Protein AF-D0W3R3-F1 (afdb_monomer)

Secondary structure (DSSP, 8-state):
-HHHHHHTTT-GGGSPPP---S-HHHHHHHHHHHHTTSTT-----GGGGS-TT-SEETTEESBSSSSPBPHHHHHHHHHHHHHH---S---------

Structure (mmCIF, N/CA/C/O backbone):
data_AF-D0W3R3-F1
#
_entry.id   AF-D0W3R3-F1
#
loop_
_atom_site.group_PDB
_atom_site.id
_atom_site.type_symbol
_atom_site.label_atom_id
_atom_site.label_alt_id
_atom_site.label_comp_id
_atom_site.label_asym_id
_atom_site.label_entity_id
_atom_site.label_seq_id
_atom_site.pdbx_PDB_ins_code
_atom_site.Cartn_x
_atom_site.Cartn_y
_atom_site.Cartn_z
_atom_site.occupancy
_atom_site.B_iso_or_equiv
_atom_site.auth_seq_id
_atom_site.auth_comp_id
_atom_site.auth_asym_id
_atom_site.auth_atom_id
_atom_site.pdbx_PDB_model_num
ATOM 1 N N . MET A 1 1 ? 5.850 -7.976 -13.486 1.00 60.22 1 MET A N 1
ATOM 2 C CA . MET A 1 1 ? 5.049 -8.530 -14.607 1.00 60.22 1 MET A CA 1
ATOM 3 C C . MET A 1 1 ? 4.935 -7.580 -15.807 1.00 60.22 1 MET A C 1
ATOM 5 O O . MET A 1 1 ? 5.294 -8.010 -16.895 1.00 60.22 1 MET A O 1
ATOM 9 N N . ARG A 1 2 ? 4.486 -6.317 -15.664 1.00 67.62 2 ARG A N 1
ATOM 10 C CA . ARG A 1 2 ? 4.544 -5.308 -16.750 1.00 67.62 2 ARG A CA 1
ATOM 11 C C . ARG A 1 2 ? 5.980 -5.062 -17.232 1.00 67.62 2 ARG A C 1
ATOM 13 O O . ARG A 1 2 ? 6.267 -5.310 -18.395 1.00 67.62 2 ARG A O 1
ATOM 20 N N . GLU A 1 3 ? 6.889 -4.684 -16.334 1.00 65.62 3 GLU A N 1
ATOM 21 C CA . GLU A 1 3 ? 8.299 -4.408 -16.674 1.00 65.62 3 GLU A CA 1
ATOM 22 C C . GLU A 1 3 ? 9.006 -5.583 -17.360 1.00 65.62 3 GLU A C 1
ATOM 24 O O . GLU A 1 3 ? 9.625 -5.414 -18.402 1.00 65.62 3 GLU A O 1
ATOM 29 N N . GLU A 1 4 ? 8.865 -6.801 -16.836 1.00 67.19 4 GLU A N 1
ATOM 30 C CA . GLU A 1 4 ? 9.466 -7.997 -17.446 1.00 67.19 4 GLU A CA 1
ATOM 31 C C . GLU A 1 4 ? 8.895 -8.304 -18.836 1.00 67.19 4 GLU A C 1
ATOM 33 O O . GLU A 1 4 ? 9.650 -8.613 -19.761 1.00 67.19 4 GLU A O 1
ATOM 38 N N . LYS A 1 5 ? 7.571 -8.176 -19.013 1.00 70.94 5 LYS A N 1
ATOM 39 C CA . LYS A 1 5 ? 6.925 -8.367 -20.318 1.00 70.94 5 LYS A CA 1
ATOM 40 C C . LYS A 1 5 ? 7.398 -7.322 -21.327 1.00 70.94 5 LYS A C 1
ATOM 42 O O . LYS A 1 5 ? 7.605 -7.667 -22.482 1.00 70.94 5 LYS A O 1
ATOM 47 N N . LEU A 1 6 ? 7.602 -6.075 -20.906 1.00 72.81 6 LEU A N 1
ATOM 48 C CA . LEU A 1 6 ? 8.035 -4.978 -21.778 1.00 72.81 6 LEU A CA 1
ATOM 49 C C . LEU A 1 6 ? 9.534 -5.026 -22.090 1.00 72.81 6 LEU A C 1
ATOM 51 O O . LEU A 1 6 ? 9.923 -4.744 -23.224 1.00 72.81 6 LEU A O 1
ATOM 55 N N . LYS A 1 7 ? 10.368 -5.436 -21.122 1.00 76.44 7 LYS A N 1
ATOM 56 C CA . LYS A 1 7 ? 11.805 -5.680 -21.321 1.00 76.44 7 LYS A CA 1
ATOM 57 C C . LYS A 1 7 ? 12.049 -6.700 -22.427 1.00 76.44 7 LYS A C 1
ATOM 59 O O . LYS A 1 7 ? 12.936 -6.490 -23.246 1.00 76.44 7 LYS A O 1
ATOM 64 N N . ARG A 1 8 ? 11.223 -7.753 -22.512 1.00 80.31 8 ARG A N 1
ATOM 65 C CA . ARG A 1 8 ? 11.288 -8.749 -23.598 1.00 80.31 8 ARG A CA 1
ATOM 66 C C . ARG A 1 8 ? 11.193 -8.123 -24.994 1.00 80.31 8 ARG A C 1
ATOM 68 O O . ARG A 1 8 ? 11.770 -8.662 -25.931 1.00 80.31 8 ARG A O 1
ATOM 75 N N . PHE A 1 9 ? 10.475 -7.012 -25.133 1.00 81.94 9 PHE A N 1
ATOM 76 C CA . PHE A 1 9 ? 10.280 -6.324 -26.408 1.00 81.94 9 PHE A CA 1
ATOM 77 C C . PHE A 1 9 ? 11.116 -5.041 -26.535 1.00 81.94 9 PHE A C 1
ATOM 79 O O . PHE A 1 9 ? 10.945 -4.316 -27.507 1.00 81.94 9 PHE A O 1
ATOM 86 N N . ALA A 1 10 ? 11.998 -4.739 -25.571 1.00 80.94 10 ALA A N 1
ATOM 87 C CA . ALA A 1 10 ? 12.794 -3.504 -25.511 1.00 80.94 10 ALA A CA 1
ATOM 88 C C . ALA A 1 10 ? 11.970 -2.200 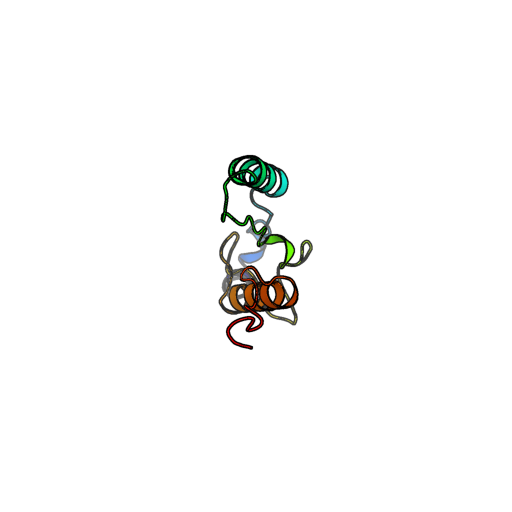-25.630 1.00 80.94 10 ALA A C 1
ATOM 90 O O . ALA A 1 10 ? 12.480 -1.155 -26.032 1.00 80.94 10 ALA A O 1
ATOM 91 N N . ILE A 1 11 ? 10.683 -2.249 -25.268 1.00 80.06 11 ILE A N 1
ATOM 92 C CA . ILE A 1 11 ? 9.770 -1.094 -25.327 1.00 80.06 11 ILE A CA 1
ATOM 93 C C . ILE A 1 11 ? 9.581 -0.411 -23.972 1.00 80.06 11 ILE A C 1
ATOM 95 O O . ILE A 1 11 ? 8.952 0.641 -23.891 1.00 80.06 11 ILE A O 1
ATOM 99 N N . ASN A 1 12 ? 10.138 -0.983 -22.904 1.00 75.69 12 ASN A N 1
ATOM 100 C CA . ASN A 1 12 ? 10.097 -0.408 -21.561 1.00 75.69 12 ASN A CA 1
ATOM 101 C C . ASN A 1 12 ? 10.725 0.997 -21.510 1.00 75.69 12 ASN A C 1
ATOM 103 O O . ASN A 1 12 ? 10.264 1.835 -20.747 1.00 75.69 12 ASN A O 1
ATOM 107 N N . GLN A 1 13 ? 11.706 1.281 -22.372 1.00 77.44 13 GLN A N 1
ATOM 108 C CA . GLN A 1 13 ? 12.340 2.601 -22.491 1.00 77.44 13 GLN A CA 1
ATOM 109 C C . GLN A 1 13 ? 11.398 3.726 -22.959 1.00 77.44 13 GLN A C 1
ATOM 111 O O . GLN A 1 13 ? 11.712 4.896 -22.765 1.00 77.44 13 GLN A O 1
ATOM 116 N N . TYR A 1 14 ? 10.257 3.394 -23.573 1.00 79.44 14 TYR A N 1
ATOM 117 C CA . TYR A 1 14 ? 9.290 4.379 -24.077 1.00 79.44 14 TYR A CA 1
ATOM 118 C C . TYR A 1 14 ? 8.145 4.657 -23.104 1.00 79.44 14 TYR A C 1
ATOM 120 O O . TYR A 1 14 ? 7.291 5.501 -23.373 1.00 79.44 14 TYR A O 1
ATOM 128 N N . LEU A 1 15 ? 8.092 3.933 -21.988 1.00 71.44 15 LEU A N 1
ATOM 129 C CA . LEU A 1 15 ? 7.024 4.062 -21.015 1.00 71.44 15 LEU A CA 1
ATOM 130 C C . LEU A 1 15 ? 7.494 4.905 -19.842 1.00 71.44 15 LEU A C 1
ATOM 132 O O . LEU A 1 15 ? 8.605 4.751 -19.341 1.00 71.44 15 LEU A O 1
ATOM 136 N N . GLN A 1 16 ? 6.610 5.790 -19.390 1.00 71.19 16 GLN A N 1
ATOM 137 C CA . GLN A 1 16 ? 6.845 6.519 -18.155 1.00 71.19 16 GLN A CA 1
ATOM 138 C C . GLN A 1 16 ? 6.977 5.515 -16.993 1.00 71.19 16 GLN A C 1
ATOM 140 O O . GLN A 1 16 ? 6.249 4.507 -16.977 1.00 71.19 16 GLN A O 1
ATOM 145 N N . PRO A 1 17 ? 7.895 5.765 -16.039 1.00 69.81 17 PRO A N 1
ATOM 146 C CA . PRO A 1 17 ? 7.998 4.975 -14.820 1.00 69.81 17 PRO A CA 1
ATOM 147 C C . PRO A 1 17 ? 6.659 4.903 -14.095 1.00 69.81 17 PRO A C 1
ATOM 149 O O . PRO A 1 17 ? 5.843 5.821 -14.203 1.00 69.81 17 PRO A O 1
ATOM 152 N N . ILE A 1 18 ? 6.455 3.841 -13.315 1.00 67.62 18 ILE A N 1
ATOM 153 C CA . ILE A 1 18 ? 5.288 3.781 -12.440 1.00 67.62 18 ILE A CA 1
ATOM 154 C C . ILE A 1 18 ? 5.401 4.889 -11.389 1.00 67.62 18 ILE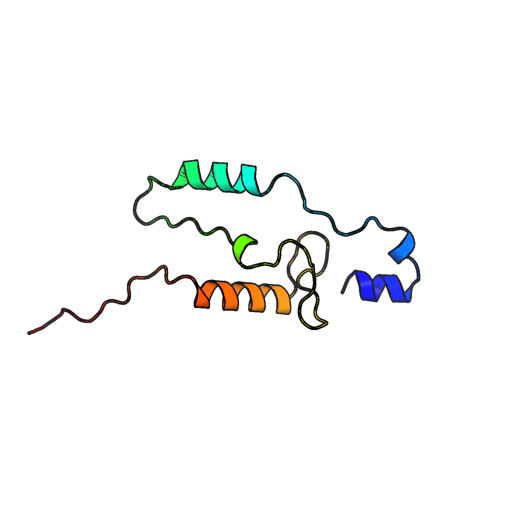 A C 1
ATOM 156 O O . ILE A 1 18 ? 6.351 4.916 -10.611 1.00 67.62 18 ILE A O 1
ATOM 160 N N . GLN A 1 19 ? 4.451 5.822 -11.400 1.00 66.62 19 GLN A N 1
ATOM 161 C CA . GLN A 1 19 ? 4.367 6.941 -10.447 1.00 66.62 19 GLN A CA 1
ATOM 162 C C . GLN A 1 19 ? 3.216 6.761 -9.443 1.00 66.62 19 GLN A C 1
ATOM 164 O O . GLN A 1 19 ? 2.337 5.934 -9.642 1.00 66.62 19 GLN A O 1
ATOM 169 N N . ALA A 1 20 ? 3.180 7.534 -8.361 1.00 65.06 20 ALA A N 1
ATOM 170 C CA . ALA A 1 20 ? 2.000 7.552 -7.496 1.00 65.06 20 ALA A CA 1
ATOM 171 C C . ALA A 1 20 ? 0.824 8.248 -8.210 1.00 65.06 20 ALA A C 1
ATOM 173 O O . ALA A 1 20 ? 1.007 9.299 -8.829 1.00 65.06 20 ALA A O 1
ATOM 174 N N . MET A 1 21 ? -0.385 7.682 -8.126 1.00 68.00 21 MET A N 1
ATOM 175 C CA . MET A 1 21 ? -1.590 8.305 -8.682 1.00 68.00 21 MET A CA 1
ATOM 176 C C . MET A 1 21 ? -2.215 9.273 -7.671 1.00 68.00 21 MET A C 1
ATOM 178 O O . MET A 1 21 ? -2.797 8.866 -6.670 1.00 68.00 21 MET A O 1
ATOM 182 N N . GLY A 1 22 ? -2.119 10.572 -7.957 1.00 76.00 22 GLY A N 1
ATOM 183 C CA . GLY A 1 22 ? -2.764 11.620 -7.164 1.00 76.00 22 GLY A CA 1
ATOM 184 C C . GLY A 1 22 ? -2.161 11.829 -5.770 1.00 76.00 22 GLY A C 1
ATOM 185 O O . GLY A 1 22 ? -1.053 11.392 -5.466 1.00 76.00 22 GLY A O 1
ATOM 186 N N . ASN A 1 23 ? -2.894 12.555 -4.919 1.00 84.81 23 ASN A N 1
ATOM 187 C CA . ASN A 1 23 ? -2.504 12.800 -3.532 1.00 84.81 23 ASN A CA 1
ATOM 188 C C . ASN A 1 23 ? -3.244 11.821 -2.607 1.00 84.81 23 ASN A C 1
ATOM 190 O O . ASN A 1 23 ? -4.361 12.092 -2.150 1.00 84.81 23 ASN A O 1
ATOM 194 N N . ILE A 1 24 ? -2.612 10.670 -2.373 1.00 85.06 24 ILE A N 1
ATOM 195 C CA . ILE A 1 24 ? -3.140 9.591 -1.528 1.00 85.06 24 ILE A CA 1
ATOM 196 C C . ILE A 1 24 ? -3.329 10.079 -0.089 1.00 85.06 24 ILE A C 1
ATOM 198 O O . ILE A 1 24 ? -4.376 9.836 0.496 1.00 85.06 24 ILE A O 1
ATOM 202 N N . GLU A 1 25 ? -2.376 10.841 0.457 1.00 86.94 25 GLU A N 1
ATOM 203 C CA . GLU A 1 25 ? -2.441 11.347 1.836 1.00 86.94 25 GLU A CA 1
ATOM 204 C C . GLU A 1 25 ? -3.675 12.231 2.054 1.00 86.94 25 GLU A C 1
ATOM 206 O O . GLU A 1 25 ? -4.444 12.019 2.990 1.00 86.94 25 GLU A O 1
ATOM 211 N N . LYS A 1 26 ? -3.924 13.173 1.136 1.00 91.12 26 LYS A N 1
ATOM 212 C CA . LYS A 1 26 ? -5.104 14.044 1.188 1.00 91.12 26 LYS A CA 1
ATOM 213 C C . LYS A 1 26 ? -6.406 13.251 1.068 1.00 91.12 26 LYS A C 1
ATOM 215 O O . LYS A 1 26 ? -7.378 13.566 1.751 1.00 91.12 26 LYS A O 1
ATOM 220 N N . SER A 1 27 ? -6.430 12.246 0.195 1.00 90.25 27 SER A N 1
ATOM 221 C CA . SER A 1 27 ? -7.620 11.420 -0.030 1.00 90.25 27 SER A CA 1
ATOM 222 C C . SER A 1 27 ? -7.921 10.538 1.186 1.00 90.25 27 SER A C 1
ATOM 224 O O . SER A 1 27 ? -9.055 10.517 1.656 1.00 90.25 27 SER A O 1
ATOM 226 N N . ASN A 1 28 ? -6.900 9.893 1.757 1.00 91.81 28 ASN A N 1
ATOM 227 C CA . ASN A 1 28 ? -7.016 9.089 2.974 1.00 91.81 28 ASN A CA 1
ATOM 228 C C . ASN A 1 28 ? -7.469 9.930 4.170 1.00 91.81 28 ASN A C 1
ATOM 230 O O . ASN A 1 28 ? -8.333 9.492 4.926 1.00 91.81 28 ASN A O 1
ATOM 234 N N . GLN A 1 29 ? -6.938 11.150 4.315 1.00 93.69 29 GLN A N 1
ATOM 235 C CA . GLN A 1 29 ? -7.358 12.063 5.377 1.00 93.69 29 GLN A CA 1
ATOM 236 C C . GLN A 1 29 ? -8.847 12.410 5.264 1.00 93.69 29 GLN A C 1
ATOM 238 O O . GLN A 1 29 ? -9.563 12.349 6.258 1.00 93.69 29 GLN A O 1
ATOM 243 N N . ALA A 1 30 ? -9.336 12.699 4.054 1.00 95.06 30 ALA A N 1
ATOM 244 C CA . ALA A 1 30 ? -10.747 13.013 3.842 1.00 95.06 30 ALA A CA 1
ATOM 245 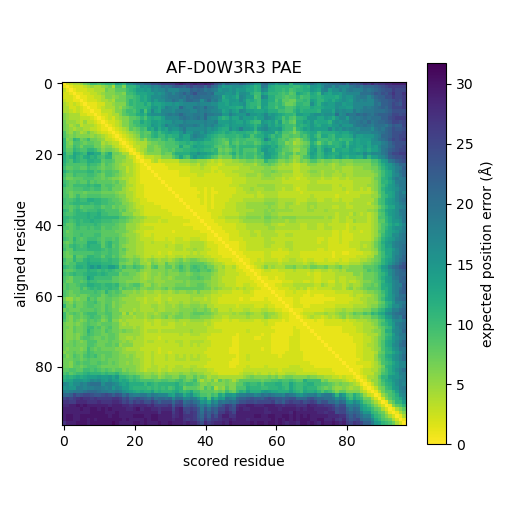C C . ALA A 1 30 ? -11.675 11.844 4.218 1.00 95.06 30 ALA A C 1
ATOM 247 O O . ALA A 1 30 ? -12.737 12.064 4.800 1.00 95.06 30 ALA A O 1
ATOM 248 N N . VAL A 1 31 ? -11.281 10.600 3.917 1.00 94.56 31 VAL A N 1
ATOM 249 C CA . VAL A 1 31 ? -12.064 9.421 4.317 1.00 94.56 31 VAL A CA 1
ATOM 250 C C . VAL A 1 31 ? -12.008 9.214 5.829 1.00 94.56 31 VAL A C 1
ATOM 252 O O . VAL A 1 31 ? -13.048 8.970 6.436 1.00 94.56 31 VAL A O 1
ATOM 255 N N . PHE A 1 32 ? -10.834 9.357 6.450 1.00 94.88 32 PHE A N 1
ATOM 256 C CA . PHE A 1 32 ? -10.700 9.283 7.905 1.00 94.88 32 PHE A CA 1
ATOM 257 C C . PHE A 1 32 ? -11.609 10.299 8.608 1.00 94.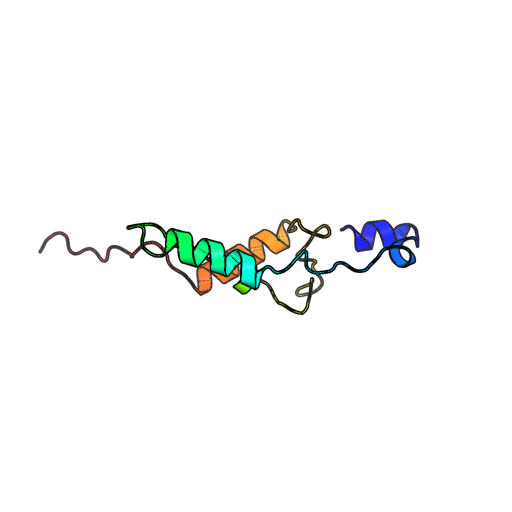88 32 PHE A C 1
ATOM 259 O O . PHE A 1 32 ? -12.383 9.917 9.485 1.00 94.88 32 PHE A O 1
ATOM 266 N N . ASP A 1 33 ? -11.573 11.565 8.184 1.00 97.12 33 ASP A N 1
ATOM 267 C CA . ASP A 1 33 ? -12.384 12.639 8.766 1.00 97.12 33 ASP A CA 1
ATOM 268 C C . ASP A 1 33 ? -13.890 12.365 8.651 1.00 97.12 33 ASP A C 1
ATOM 270 O O . ASP A 1 33 ? -14.649 12.737 9.545 1.00 97.12 33 ASP A O 1
ATOM 274 N N . LEU A 1 34 ? -14.315 11.681 7.582 1.00 97.12 34 LEU A N 1
ATOM 275 C CA . LEU A 1 34 ? -15.707 11.291 7.361 1.00 97.12 34 LEU A CA 1
ATOM 276 C C . LEU A 1 34 ? -16.171 10.172 8.306 1.00 97.12 34 LEU A C 1
ATOM 278 O O . LEU A 1 34 ? -17.323 10.176 8.736 1.00 97.12 34 LEU A O 1
ATOM 282 N N . VAL A 1 35 ? -15.310 9.193 8.601 1.00 96.50 35 VAL A N 1
ATOM 283 C CA . VAL A 1 35 ? -15.723 7.95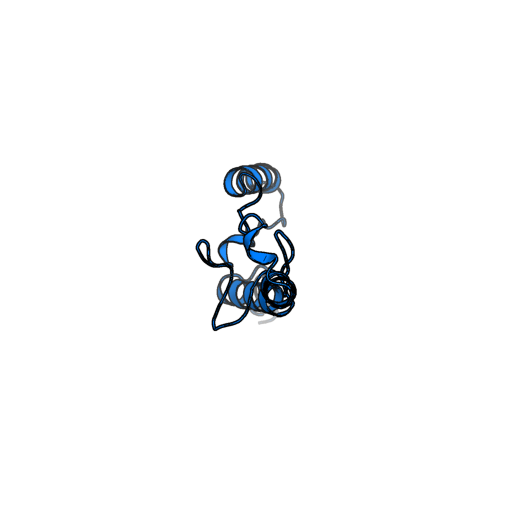7 9.294 1.00 96.50 35 VAL A CA 1
ATOM 284 C C . VAL A 1 35 ? -15.331 7.899 10.769 1.00 96.50 35 VAL A C 1
ATOM 286 O O . VAL A 1 35 ? -15.875 7.068 11.494 1.00 96.50 35 VAL A O 1
ATOM 289 N N . LYS A 1 36 ? -14.413 8.762 11.230 1.00 95.12 36 LYS A N 1
ATOM 290 C CA . LYS A 1 36 ? -13.804 8.703 12.575 1.00 95.12 36 LYS A CA 1
ATOM 291 C C . LYS A 1 36 ? -14.797 8.731 13.742 1.00 95.12 36 LYS A C 1
ATOM 293 O O . LYS A 1 36 ? -14.477 8.221 14.810 1.00 95.12 36 LYS A O 1
ATOM 298 N N . ASP A 1 37 ? -15.979 9.311 13.539 1.00 96.38 37 ASP A N 1
ATOM 299 C CA . ASP A 1 37 ? -16.999 9.476 14.581 1.00 96.38 37 ASP A CA 1
ATOM 300 C C . ASP A 1 37 ? -18.130 8.427 14.485 1.00 96.38 37 ASP A C 1
ATOM 302 O O . ASP A 1 37 ? -19.082 8.465 15.267 1.00 96.38 37 ASP A O 1
ATOM 306 N N . ILE A 1 38 ? -18.054 7.480 13.539 1.00 96.88 38 ILE A N 1
ATOM 307 C CA . ILE A 1 38 ? -19.073 6.438 13.362 1.00 96.88 38 ILE A CA 1
ATOM 308 C C . ILE A 1 38 ? -18.740 5.243 14.272 1.00 96.88 38 ILE A C 1
ATOM 310 O O . ILE A 1 38 ? -17.670 4.642 14.137 1.00 96.88 38 ILE A O 1
ATOM 314 N N . PRO A 1 39 ? -19.645 4.837 15.183 1.00 93.00 39 PRO A N 1
ATOM 315 C CA . PRO A 1 39 ? -19.384 3.716 16.076 1.00 93.00 39 PRO A CA 1
ATOM 316 C C . PRO A 1 39 ? -19.188 2.413 15.291 1.00 93.00 39 PRO A C 1
ATOM 318 O O . PRO A 1 39 ? -19.915 2.129 14.341 1.00 93.00 39 PRO A O 1
ATOM 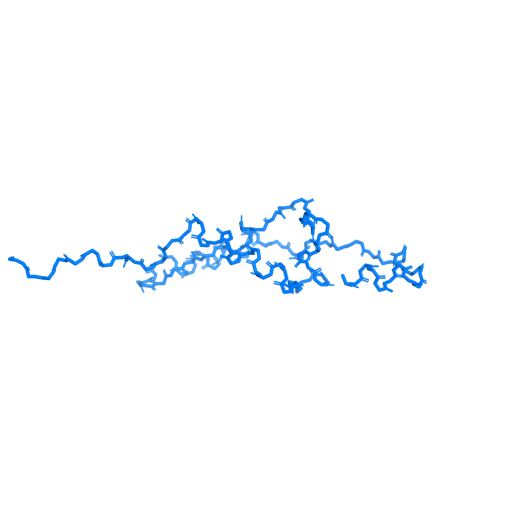321 N N . ASN A 1 40 ? -18.227 1.597 15.733 1.00 89.50 40 ASN A N 1
ATOM 322 C CA . ASN A 1 40 ? -17.843 0.313 15.126 1.00 89.50 40 ASN A CA 1
ATOM 323 C C . ASN A 1 40 ? -17.292 0.394 13.688 1.00 89.50 40 ASN A C 1
ATOM 325 O O . ASN A 1 40 ? -17.133 -0.643 13.043 1.00 89.50 40 ASN A O 1
ATOM 329 N N . VAL A 1 41 ? -16.973 1.588 13.182 1.00 92.19 41 VAL A N 1
ATOM 330 C CA . VAL A 1 41 ? -16.232 1.751 11.927 1.00 92.19 41 VAL A CA 1
ATOM 331 C C . VAL A 1 41 ? -14.760 1.977 12.241 1.00 92.19 41 VAL A C 1
ATOM 333 O O . VAL A 1 41 ? -14.399 2.828 13.050 1.00 92.19 41 VAL A O 1
ATOM 336 N N . HIS A 1 42 ? -13.899 1.206 11.580 1.00 89.19 42 HIS A N 1
ATOM 337 C CA . HIS A 1 42 ? -12.453 1.298 11.730 1.00 89.19 42 HIS A CA 1
ATOM 338 C C . HIS A 1 42 ? -11.836 1.719 10.401 1.00 89.19 42 HIS A C 1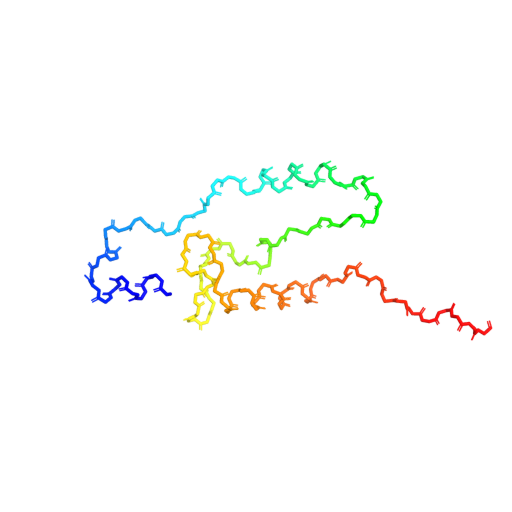
ATOM 340 O O . HIS A 1 42 ? -11.931 0.996 9.410 1.00 89.19 42 HIS A O 1
ATOM 346 N N . TRP A 1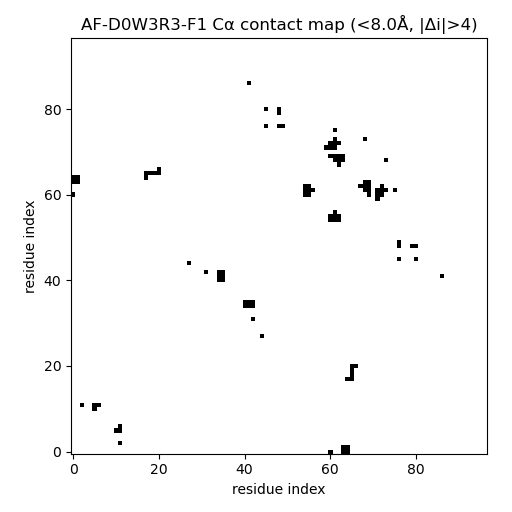 43 ? -11.196 2.887 10.381 1.00 91.62 43 TRP A N 1
ATOM 347 C CA . TRP A 1 43 ? -10.374 3.295 9.249 1.00 91.62 43 TRP A CA 1
ATOM 348 C C . TRP A 1 43 ? -9.014 2.601 9.309 1.00 91.62 43 TRP A C 1
ATOM 350 O O . TRP A 1 43 ? -8.338 2.629 10.339 1.00 91.62 43 TRP A O 1
ATOM 360 N N . VAL A 1 44 ? -8.600 2.014 8.189 1.00 90.31 44 VAL A N 1
ATOM 361 C CA . VAL A 1 44 ? -7.279 1.408 8.021 1.00 90.31 44 VAL A CA 1
ATOM 362 C C . VAL A 1 44 ? -6.658 1.986 6.762 1.00 90.31 44 VAL A C 1
ATOM 364 O O . VAL A 1 44 ? -7.119 1.717 5.656 1.00 90.31 44 VAL A O 1
ATOM 367 N N . ASP A 1 45 ? -5.580 2.749 6.929 1.00 89.50 45 ASP A N 1
ATOM 368 C CA . ASP A 1 45 ? -4.737 3.137 5.803 1.00 89.50 45 ASP A CA 1
ATOM 369 C C . ASP A 1 45 ? -3.877 1.938 5.385 1.00 89.50 45 ASP A C 1
ATOM 371 O O . ASP A 1 45 ? -2.901 1.599 6.055 1.00 89.50 45 ASP A O 1
ATOM 375 N N . ALA A 1 46 ? -4.253 1.281 4.287 1.00 86.50 46 ALA A N 1
ATOM 376 C CA . ALA A 1 46 ? -3.540 0.119 3.766 1.00 86.50 46 ALA A CA 1
ATOM 377 C C . ALA A 1 46 ? -2.157 0.474 3.182 1.00 86.50 46 ALA A C 1
ATOM 379 O O . ALA A 1 46 ? -1.242 -0.353 3.199 1.00 86.50 46 ALA A O 1
ATOM 380 N N . GLN A 1 47 ? -1.969 1.716 2.717 1.00 86.25 47 GLN A N 1
ATOM 381 C CA . GLN A 1 47 ? -0.728 2.153 2.076 1.00 86.25 47 GLN A CA 1
ATOM 382 C C . GLN A 1 47 ? 0.444 2.163 3.062 1.00 86.25 47 GLN A C 1
ATOM 384 O O . GLN A 1 47 ? 1.587 1.963 2.654 1.00 86.25 47 GLN A O 1
ATOM 389 N N . LYS A 1 48 ? 0.185 2.343 4.367 1.00 89.50 48 LYS A N 1
ATOM 390 C CA . LYS A 1 48 ? 1.240 2.362 5.397 1.00 89.50 48 LYS A CA 1
ATOM 391 C C . LYS A 1 48 ? 1.977 1.025 5.547 1.00 89.50 48 LYS A C 1
ATOM 393 O O . LYS A 1 48 ? 3.075 1.003 6.096 1.00 89.50 48 LYS A O 1
ATOM 398 N N . TYR A 1 49 ? 1.390 -0.070 5.062 1.00 91.00 49 TYR A N 1
ATOM 399 C CA . TYR A 1 49 ? 1.995 -1.406 5.076 1.00 91.00 49 TYR A CA 1
ATOM 400 C C . TYR A 1 49 ? 2.832 -1.702 3.832 1.00 91.00 49 TYR A C 1
ATOM 402 O O . TYR A 1 49 ? 3.483 -2.743 3.755 1.00 91.00 49 TYR A O 1
ATOM 410 N N . LEU A 1 50 ? 2.815 -0.802 2.851 1.00 89.69 50 LEU A N 1
ATOM 411 C CA . LEU A 1 50 ? 3.608 -0.903 1.641 1.00 89.69 50 LEU A CA 1
ATOM 412 C C . LEU A 1 50 ? 4.786 0.082 1.715 1.00 89.69 50 LEU A C 1
ATOM 414 O O . LEU A 1 50 ? 4.671 1.174 2.276 1.00 89.69 50 LEU A O 1
ATOM 418 N N . PRO A 1 51 ? 5.953 -0.282 1.169 1.00 87.12 51 PRO A N 1
ATOM 419 C CA . PRO A 1 51 ? 7.115 0.591 1.182 1.00 87.12 51 PRO A CA 1
ATOM 420 C C . PRO A 1 51 ? 6.893 1.815 0.280 1.00 87.12 51 PRO A C 1
ATOM 422 O O . PRO A 1 51 ? 6.469 1.693 -0.864 1.00 87.12 51 PRO A O 1
ATOM 425 N N . LYS A 1 52 ? 7.231 3.011 0.778 1.00 81.50 52 LYS A N 1
ATOM 426 C CA . LYS A 1 52 ? 7.004 4.277 0.051 1.00 81.50 52 LYS A CA 1
ATOM 427 C C . LYS A 1 52 ? 7.923 4.479 -1.160 1.00 81.50 52 LYS A C 1
ATOM 429 O O . LYS A 1 52 ? 7.532 5.130 -2.121 1.00 81.50 52 LYS A O 1
ATOM 434 N N . ASN A 1 53 ? 9.137 3.929 -1.110 1.00 81.19 53 ASN A N 1
ATOM 435 C CA . ASN A 1 53 ? 10.216 4.264 -2.051 1.00 81.19 53 ASN A CA 1
ATOM 436 C C . ASN A 1 53 ? 10.601 3.106 -2.984 1.00 81.19 53 ASN A C 1
ATOM 438 O O . ASN A 1 53 ? 11.615 3.185 -3.673 1.00 81.19 53 ASN A O 1
ATOM 442 N N . THR A 1 54 ? 9.846 2.008 -2.980 1.00 80.81 54 THR A N 1
ATOM 443 C CA . THR A 1 54 ? 10.107 0.869 -3.864 1.00 80.81 54 THR A CA 1
ATOM 444 C C . THR A 1 54 ? 8.808 0.194 -4.278 1.00 80.81 54 THR A C 1
ATOM 446 O O . THR A 1 54 ? 7.842 0.148 -3.524 1.00 80.81 54 THR A O 1
ATOM 449 N N . VAL A 1 55 ? 8.810 -0.365 -5.485 1.00 83.50 55 VAL A N 1
ATOM 450 C CA . VAL A 1 55 ? 7.731 -1.205 -6.026 1.00 83.50 55 VAL A CA 1
ATOM 451 C C . VAL A 1 55 ? 8.063 -2.697 -5.924 1.00 83.50 55 VAL A C 1
ATOM 453 O O . VAL A 1 55 ? 7.351 -3.536 -6.473 1.00 83.50 55 VAL A O 1
ATOM 456 N N . GLU A 1 56 ? 9.158 -3.034 -5.244 1.00 86.81 56 GLU A N 1
ATOM 457 C CA . GLU A 1 56 ? 9.733 -4.372 -5.177 1.00 86.81 56 GLU A CA 1
ATOM 458 C C . GLU A 1 56 ? 10.297 -4.667 -3.781 1.00 86.81 56 GLU A C 1
ATOM 460 O O . GLU A 1 56 ? 10.913 -3.805 -3.148 1.00 86.81 56 GLU A O 1
ATOM 465 N N . ILE A 1 57 ? 10.114 -5.906 -3.322 1.00 87.06 57 ILE A N 1
ATOM 466 C CA . ILE A 1 57 ? 10.708 -6.450 -2.100 1.00 87.06 57 ILE A CA 1
ATOM 467 C C . ILE A 1 57 ? 11.331 -7.809 -2.436 1.00 87.06 57 ILE A C 1
ATOM 469 O O . ILE A 1 57 ? 10.666 -8.687 -2.984 1.00 87.06 57 ILE A O 1
ATOM 473 N N . HIS A 1 58 ? 12.612 -7.991 -2.106 1.00 88.81 58 HIS A N 1
ATOM 474 C CA . HIS A 1 58 ? 13.356 -9.243 -2.317 1.00 88.81 58 HIS A CA 1
ATOM 475 C C . HIS A 1 58 ? 13.298 -9.804 -3.756 1.00 88.81 58 HIS A C 1
ATOM 477 O O . HIS A 1 58 ? 13.090 -11.005 -3.936 1.00 88.81 58 HIS A O 1
ATOM 483 N N . GLY A 1 59 ? 13.445 -8.977 -4.797 1.00 85.81 59 GLY A N 1
ATOM 484 C CA . GLY A 1 59 ? 13.377 -9.470 -6.180 1.00 85.81 59 GLY A CA 1
ATOM 485 C C . GLY A 1 59 ? 11.955 -9.592 -6.734 1.00 85.81 59 GLY A C 1
ATOM 486 O O . GLY A 1 59 ? 11.782 -10.003 -7.880 1.00 85.81 59 GLY A O 1
ATOM 487 N N . ARG A 1 60 ? 10.916 -9.319 -5.929 1.00 88.44 60 ARG A N 1
ATOM 488 C CA . ARG A 1 60 ? 9.509 -9.547 -6.291 1.00 88.44 60 ARG A CA 1
ATOM 489 C C . ARG A 1 60 ? 8.716 -8.249 -6.302 1.00 88.44 60 ARG A C 1
ATOM 491 O O . ARG A 1 60 ? 8.645 -7.534 -5.303 1.00 88.44 60 ARG A O 1
ATOM 498 N N . TYR A 1 61 ? 8.073 -7.978 -7.432 1.00 87.38 61 TYR A N 1
ATOM 499 C CA . TYR A 1 61 ? 7.241 -6.793 -7.610 1.00 87.38 61 TYR A CA 1
ATOM 500 C C . TYR A 1 61 ? 5.963 -6.859 -6.768 1.00 87.38 61 TYR A C 1
ATOM 502 O O . TYR A 1 61 ? 5.221 -7.844 -6.812 1.00 87.38 61 TYR A O 1
ATOM 510 N N . LEU A 1 62 ? 5.684 -5.771 -6.055 1.00 90.06 62 LEU A N 1
ATOM 511 C CA . LEU A 1 62 ? 4.456 -5.568 -5.292 1.00 90.06 62 LEU A CA 1
ATOM 512 C C . LEU A 1 62 ? 3.280 -5.215 -6.205 1.00 90.06 62 LEU A C 1
ATOM 514 O O . LEU A 1 62 ? 2.168 -5.651 -5.942 1.00 90.06 62 LEU A O 1
ATOM 518 N N . TYR A 1 63 ? 3.536 -4.500 -7.302 1.00 86.56 63 TYR A N 1
ATOM 519 C CA . TYR A 1 63 ? 2.517 -4.061 -8.254 1.00 86.56 63 TYR A CA 1
ATOM 520 C C . TYR A 1 63 ? 2.684 -4.747 -9.611 1.00 86.56 63 TYR A C 1
ATOM 522 O O . TYR A 1 63 ? 3.794 -4.998 -10.094 1.00 86.56 63 TYR A O 1
ATOM 530 N N . SER A 1 64 ? 1.561 -5.110 -10.219 1.00 83.94 64 SER A N 1
ATOM 531 C CA . SER A 1 64 ? 1.514 -5.719 -11.547 1.00 83.94 64 SER A CA 1
ATOM 532 C C . SER A 1 64 ? 1.608 -4.665 -12.653 1.00 83.94 64 SER A C 1
ATOM 534 O O . SER A 1 64 ? 2.247 -4.919 -13.683 1.00 83.94 64 SER A O 1
ATOM 536 N N . ASP A 1 65 ? 1.041 -3.488 -12.386 1.00 80.12 65 ASP A N 1
ATOM 537 C CA . ASP A 1 65 ? 1.012 -2.281 -13.201 1.00 80.12 65 ASP A CA 1
ATOM 538 C C . ASP A 1 65 ? 1.078 -1.024 -12.299 1.00 80.12 65 ASP A C 1
ATOM 540 O O . ASP A 1 65 ? 1.721 -1.054 -11.255 1.00 80.12 65 ASP A O 1
ATOM 544 N N . GLN A 1 66 ? 0.486 0.087 -12.736 1.00 78.50 66 GLN A N 1
ATOM 545 C CA . GLN A 1 66 ? 0.485 1.382 -12.056 1.00 78.50 66 GLN A CA 1
ATOM 546 C C . GLN A 1 66 ? -0.330 1.405 -10.746 1.00 78.50 66 GLN A C 1
ATOM 548 O O . GLN A 1 66 ? -0.122 2.303 -9.934 1.00 78.50 66 GLN A O 1
ATOM 553 N N . ASP A 1 67 ? -1.257 0.461 -10.560 1.00 80.00 67 ASP A N 1
ATOM 554 C CA . ASP A 1 67 ? -2.329 0.553 -9.558 1.00 80.00 67 ASP A CA 1
ATOM 555 C C . ASP A 1 67 ? -2.576 -0.786 -8.838 1.00 80.00 67 ASP A C 1
ATOM 557 O O . ASP A 1 67 ? -2.690 -0.852 -7.616 1.00 80.00 67 ASP A O 1
ATOM 561 N N . HIS A 1 68 ? -2.569 -1.898 -9.574 1.00 88.06 68 HIS A N 1
ATOM 562 C CA . HIS A 1 68 ? -2.961 -3.200 -9.046 1.00 88.06 68 HIS A CA 1
ATOM 563 C C . HIS A 1 68 ? -1.797 -3.940 -8.385 1.00 88.06 68 HIS A C 1
ATOM 565 O O . HIS A 1 68 ? -0.760 -4.184 -9.016 1.00 88.06 68 HIS A O 1
ATOM 571 N N . LEU A 1 69 ? -2.002 -4.419 -7.155 1.00 91.06 69 LEU A N 1
ATOM 572 C CA . LEU A 1 69 ? -1.072 -5.331 -6.484 1.00 91.06 69 LEU A CA 1
ATOM 573 C C . LEU A 1 69 ? -0.963 -6.680 -7.217 1.00 91.06 69 LEU A C 1
ATOM 575 O O . LEU A 1 69 ? -1.923 -7.193 -7.792 1.00 91.06 69 LEU A O 1
ATOM 579 N N . THR A 1 70 ? 0.223 -7.285 -7.176 1.00 92.25 70 THR A N 1
ATOM 580 C CA . THR A 1 70 ? 0.408 -8.701 -7.525 1.00 92.25 70 THR A CA 1
ATOM 581 C C . THR A 1 70 ? -0.134 -9.600 -6.410 1.00 92.2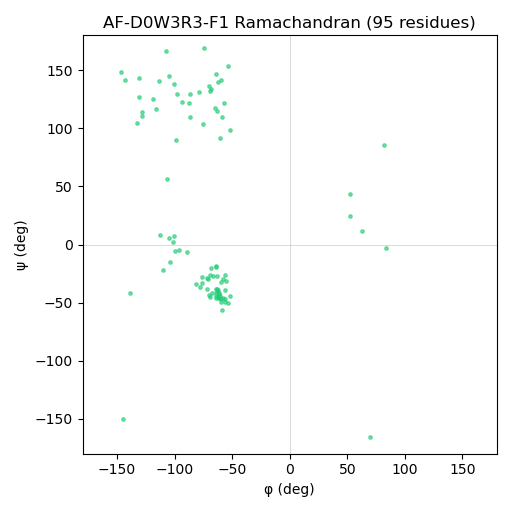5 70 THR A C 1
ATOM 583 O O . THR A 1 70 ? -0.380 -9.139 -5.298 1.00 92.25 70 THR A O 1
ATOM 586 N N . GLU A 1 71 ? -0.241 -10.910 -6.655 1.00 94.62 71 GLU A N 1
ATOM 587 C CA . GLU A 1 71 ? -0.505 -11.891 -5.587 1.00 94.62 71 GLU A CA 1
ATOM 588 C C . GLU A 1 71 ? 0.488 -11.736 -4.423 1.00 94.62 71 GLU A C 1
ATOM 590 O O . GLU A 1 71 ? 0.097 -11.697 -3.257 1.00 94.62 71 GLU A O 1
ATOM 595 N N . PHE A 1 72 ? 1.775 -11.572 -4.747 1.00 94.88 72 PHE A N 1
ATOM 596 C CA . PHE A 1 72 ? 2.815 -11.338 -3.754 1.00 94.88 72 PHE A CA 1
ATOM 597 C C . PHE A 1 72 ? 2.611 -10.016 -3.002 1.00 94.88 72 PHE A C 1
ATOM 599 O O . PHE A 1 72 ? 2.735 -10.000 -1.781 1.00 94.88 72 PHE A O 1
ATOM 606 N N . GLY A 1 73 ? 2.276 -8.930 -3.704 1.00 94.00 73 GLY A N 1
ATOM 607 C CA . GLY A 1 73 ? 1.999 -7.629 -3.093 1.00 94.00 73 GLY A CA 1
ATOM 608 C C . GLY A 1 73 ? 0.816 -7.672 -2.128 1.00 94.00 73 GLY A C 1
ATOM 609 O O . GLY A 1 73 ? 0.932 -7.205 -0.997 1.00 94.00 73 GLY A O 1
ATOM 610 N N . SER A 1 74 ? -0.283 -8.310 -2.532 1.00 95.25 74 SER A N 1
ATOM 611 C CA . SER A 1 74 ? -1.464 -8.514 -1.686 1.00 95.25 74 SER A CA 1
ATOM 612 C C . SER A 1 74 ? -1.144 -9.361 -0.453 1.00 95.25 74 SER A C 1
ATOM 614 O O . SER A 1 74 ? -1.511 -8.993 0.664 1.00 95.25 74 SER A O 1
ATOM 616 N N . TYR A 1 75 ? -0.405 -10.463 -0.628 1.00 95.69 75 TYR A N 1
ATOM 617 C CA . TYR A 1 75 ? 0.046 -11.301 0.485 1.00 95.69 75 TYR A CA 1
ATOM 618 C C . TYR A 1 75 ? 0.947 -10.528 1.456 1.00 95.69 75 TYR A C 1
ATOM 620 O O . TYR A 1 75 ? 0.756 -10.598 2.671 1.00 95.69 75 TYR A O 1
ATOM 628 N N . TYR A 1 76 ? 1.913 -9.774 0.929 1.00 95.25 76 TYR A N 1
ATOM 629 C CA . TYR A 1 76 ? 2.829 -8.960 1.721 1.00 95.25 76 TYR A CA 1
ATOM 630 C C . TYR A 1 76 ? 2.070 -7.917 2.549 1.00 95.25 76 TYR A C 1
ATOM 632 O O . TYR A 1 76 ? 2.245 -7.857 3.764 1.00 95.25 76 TYR A O 1
ATOM 640 N N . MET A 1 77 ? 1.166 -7.160 1.920 1.00 94.50 77 MET A N 1
ATOM 641 C CA . MET A 1 77 ? 0.350 -6.156 2.605 1.00 94.50 77 MET A CA 1
ATOM 642 C C . MET A 1 77 ? -0.479 -6.773 3.736 1.00 94.50 77 MET A C 1
ATOM 644 O O . MET A 1 77 ? -0.486 -6.250 4.848 1.00 94.50 77 MET A O 1
ATOM 648 N N . GLY A 1 78 ? -1.135 -7.912 3.483 1.00 93.62 78 GLY A N 1
ATOM 649 C CA . GLY A 1 78 ? -1.919 -8.615 4.502 1.00 93.62 78 GLY A CA 1
ATOM 650 C C . GLY A 1 78 ? -1.065 -9.120 5.670 1.00 93.62 78 GLY A C 1
ATOM 651 O O . GLY A 1 78 ? -1.472 -9.027 6.828 1.00 93.62 78 GLY A O 1
ATOM 652 N N . ARG A 1 79 ? 0.148 -9.610 5.385 1.00 94.25 79 ARG A N 1
ATOM 653 C CA . ARG A 1 79 ? 1.123 -10.030 6.402 1.00 94.25 79 ARG A CA 1
ATOM 654 C C . ARG A 1 79 ? 1.578 -8.867 7.276 1.00 94.25 79 ARG A C 1
ATOM 656 O O . ARG A 1 79 ? 1.624 -9.032 8.491 1.00 94.25 79 ARG A O 1
ATOM 663 N N . GLU A 1 80 ? 1.915 -7.726 6.682 1.00 94.00 80 GLU A N 1
ATOM 664 C CA . GLU A 1 80 ? 2.320 -6.537 7.435 1.00 94.00 80 GLU A CA 1
ATOM 665 C C . GLU A 1 80 ? 1.151 -5.958 8.241 1.00 94.00 80 GLU A C 1
ATOM 667 O O . GLU A 1 80 ? 1.319 -5.674 9.424 1.00 94.00 80 GLU A O 1
ATOM 672 N N . PHE A 1 81 ? -0.057 -5.891 7.672 1.00 92.62 81 PHE A N 1
ATOM 673 C CA . PHE A 1 81 ? -1.263 -5.514 8.415 1.00 92.62 81 PHE A CA 1
ATOM 674 C C . PHE A 1 81 ? -1.446 -6.376 9.672 1.00 92.62 81 PHE A C 1
ATOM 676 O O . PHE A 1 81 ? -1.567 -5.845 10.773 1.00 92.62 81 PHE A O 1
ATOM 683 N N . HIS A 1 82 ? -1.378 -7.703 9.529 1.00 90.94 82 HIS A N 1
ATOM 684 C CA . HIS A 1 82 ? -1.581 -8.635 10.639 1.00 90.94 82 HIS A CA 1
ATOM 685 C C . HIS A 1 82 ? -0.533 -8.511 11.761 1.00 90.94 82 HIS A C 1
ATOM 687 O O . HIS A 1 82 ? -0.831 -8.816 12.912 1.00 90.94 82 HIS A O 1
ATOM 693 N N . LYS A 1 83 ? 0.691 -8.060 11.458 1.00 90.12 83 LYS A N 1
ATOM 694 C CA . LYS A 1 83 ? 1.718 -7.808 12.485 1.00 90.12 83 LYS A CA 1
ATOM 695 C C . LYS A 1 83 ? 1.417 -6.578 13.338 1.00 90.12 83 LYS A C 1
ATOM 697 O O . LYS A 1 83 ? 1.891 -6.500 14.469 1.00 90.12 83 LYS A O 1
ATOM 702 N N . HIS A 1 84 ? 0.721 -5.600 12.768 1.00 83.12 84 HIS A N 1
ATOM 703 C CA . HIS A 1 84 ? 0.609 -4.260 13.334 1.00 83.12 84 HIS A CA 1
ATOM 704 C C . HIS A 1 84 ? -0.788 -3.934 13.861 1.00 83.12 84 HIS A C 1
ATOM 706 O O . HIS A 1 84 ? -0.904 -3.067 14.721 1.00 83.12 84 HIS A O 1
ATOM 712 N N . GLU A 1 85 ? -1.829 -4.620 13.391 1.00 81.50 85 GLU A N 1
ATOM 713 C CA . GLU A 1 85 ? -3.212 -4.356 13.782 1.00 81.50 85 GLU A CA 1
ATOM 714 C C . GLU A 1 85 ? -3.949 -5.630 14.195 1.00 81.50 85 GLU A C 1
ATOM 716 O O . GLU A 1 85 ? -3.840 -6.682 13.563 1.00 81.50 85 GLU A O 1
ATOM 721 N N . SER A 1 86 ? -4.806 -5.492 15.205 1.00 79.38 86 SER A N 1
ATOM 722 C CA . SER A 1 86 ? -5.887 -6.432 15.489 1.00 79.38 86 SER A CA 1
ATOM 723 C C . SER A 1 86 ? -7.164 -5.628 15.712 1.00 79.38 86 SER A C 1
ATOM 725 O O . SER A 1 86 ? -7.320 -4.961 16.734 1.00 79.38 86 SER A O 1
ATOM 727 N N . LEU A 1 87 ? -8.055 -5.633 14.716 1.00 76.56 87 LEU A N 1
ATOM 728 C CA . LEU A 1 87 ? -9.283 -4.824 14.739 1.00 76.56 87 LEU A CA 1
ATOM 729 C C . LEU A 1 87 ? -10.356 -5.414 15.658 1.00 76.56 87 LEU A C 1
ATOM 731 O O . LEU A 1 87 ? -11.191 -4.693 16.199 1.00 76.56 87 LEU A O 1
ATOM 735 N N . LEU A 1 88 ? -10.335 -6.733 15.845 1.00 75.81 88 LEU A N 1
ATOM 736 C CA . LEU A 1 88 ? -11.244 -7.418 16.748 1.00 75.81 88 LEU A CA 1
ATOM 737 C C . LEU A 1 88 ? -10.563 -7.548 18.105 1.00 75.81 88 LEU A C 1
ATOM 739 O O . LEU A 1 88 ? -9.495 -8.148 18.221 1.00 75.81 88 LEU A O 1
ATOM 743 N N . LYS A 1 89 ? -11.199 -7.022 19.156 1.00 67.38 89 LYS A N 1
ATOM 744 C CA . LYS A 1 89 ? -10.771 -7.330 20.522 1.00 67.38 89 LYS A CA 1
ATOM 745 C C . LYS A 1 89 ? -10.825 -8.844 20.692 1.00 67.38 89 LYS A C 1
ATOM 747 O O . LYS A 1 89 ? -11.890 -9.441 20.545 1.00 67.38 89 LYS A O 1
ATOM 752 N N . HIS A 1 90 ? -9.697 -9.461 21.031 1.00 57.56 90 HIS A N 1
ATOM 753 C CA . HIS A 1 90 ? -9.714 -10.822 21.546 1.00 57.56 90 HIS A CA 1
ATOM 754 C C . HIS A 1 90 ? -10.573 -10.795 22.804 1.00 57.56 90 HIS A C 1
ATOM 756 O O . HIS A 1 90 ? -10.170 -10.200 23.806 1.00 57.56 90 HIS A O 1
ATOM 762 N N . SER A 1 91 ? -11.763 -11.394 22.753 1.00 51.16 91 SER A N 1
ATOM 763 C CA . SER A 1 91 ? -12.534 -11.678 23.953 1.00 51.16 91 SER A CA 1
ATOM 764 C C . SER A 1 91 ? -11.679 -12.605 24.813 1.00 51.16 91 SER A C 1
ATOM 766 O O . SER A 1 91 ? -11.680 -13.820 24.625 1.00 51.16 91 SER A O 1
ATOM 768 N N . HIS A 1 92 ? -10.884 -12.038 25.717 1.00 49.69 92 HIS A N 1
ATOM 769 C CA . HIS A 1 92 ? -10.378 -12.804 26.838 1.00 49.69 92 HIS A CA 1
ATOM 770 C C . HIS A 1 92 ? -11.622 -13.201 27.619 1.00 49.69 92 HIS A C 1
ATOM 772 O O . HIS A 1 92 ? -12.386 -12.334 28.043 1.00 49.69 92 HIS A O 1
ATOM 778 N N . GLY A 1 93 ? -11.878 -14.508 27.670 1.00 50.53 93 GLY A N 1
ATOM 779 C CA . GLY A 1 93 ? -13.038 -15.097 28.316 1.00 50.53 93 GLY A CA 1
ATOM 780 C C . GLY A 1 93 ? -13.177 -14.591 29.746 1.00 50.53 93 GLY A C 1
ATOM 781 O O . GLY A 1 93 ? -12.522 -15.083 30.652 1.00 50.53 93 GLY A O 1
ATOM 782 N N . GLY A 1 94 ? -14.046 -13.603 29.922 1.00 48.75 94 GLY A N 1
ATOM 783 C CA . GLY A 1 94 ? -14.664 -13.235 31.185 1.00 48.75 94 GLY A CA 1
ATOM 784 C C . GLY A 1 94 ? -16.118 -13.678 31.147 1.00 48.75 94 GLY A C 1
ATOM 785 O O . GLY A 1 94 ? -17.019 -12.853 31.232 1.00 48.75 94 GLY A O 1
ATOM 786 N N . ALA A 1 95 ? -16.350 -14.967 30.914 1.00 52.06 95 ALA A N 1
ATOM 787 C CA . ALA A 1 95 ? -17.654 -15.577 31.097 1.00 52.06 95 ALA A CA 1
ATOM 788 C C . ALA A 1 95 ? -17.456 -16.806 31.985 1.00 52.06 95 ALA A C 1
ATOM 790 O O . ALA A 1 95 ? -16.874 -17.793 31.545 1.00 52.06 95 ALA A O 1
ATOM 791 N N . LEU A 1 96 ? -17.972 -16.690 33.213 1.00 47.59 96 LEU A N 1
ATOM 792 C CA . LEU A 1 96 ? -18.076 -17.703 34.269 1.00 47.59 96 LEU A CA 1
ATOM 793 C C . LEU A 1 96 ? -16.815 -17.932 35.121 1.00 47.59 96 LEU A C 1
ATOM 795 O O . LEU A 1 96 ? -16.075 -18.886 34.895 1.00 47.59 96 LEU A O 1
ATOM 799 N N . GLN A 1 97 ? -16.662 -17.109 36.166 1.00 37.22 97 GLN A N 1
ATOM 800 C CA . GLN A 1 97 ? -16.495 -17.582 37.550 1.00 37.22 97 GLN A CA 1
ATOM 801 C C . GLN A 1 97 ? -17.316 -16.696 38.485 1.00 37.22 97 GLN A C 1
ATOM 803 O O . GLN A 1 97 ? -17.330 -15.467 38.244 1.00 37.22 97 GLN A O 1
#

Nearest PDB structures (foldseek):
  4knh-assembly1_A  TM=2.447E-01  e=7.641E+00  Thermochaetoides thermophila

Sequence (97 aa):
MREEKLKRFAINQYLQPIQAMGNIEKSNQAVFDLVKDIPNVHWVDAQKYLPKNTVEIHGRYLYSDQDHLTEFGSYYMGREFHKHESLLKHSHGGALQ

Mean predicted aligned error: 8.78 Å

Foldseek 3Di:
DVCVVCVVVVNSVVDDPQDADPDPVVVLVVVCVVCVPPPPDDRDDLCVQPDPPDQDDPNHGQAPGNDHGDPVVVVSSVVSCVVPDDSDPPPPDPDDD

pLDDT: mean 81.91, std 13.34, range [37.22, 97.12]

Solvent-accessible surface area (backbone atoms only — not comparable to full-atom values): 6320 Å² total; per-residue (Å²): 92,49,66,63,60,28,53,77,68,69,50,48,86,79,50,81,76,82,58,83,79,77,65,56,69,64,52,52,48,55,52,42,72,72,41,74,85,44,86,96,56,81,86,73,76,68,66,79,50,47,68,91,91,53,63,58,58,96,94,39,52,29,38,41,60,75,79,48,61,26,76,62,25,51,52,49,34,53,53,44,43,60,77,76,54,74,93,66,80,77,78,74,86,86,75,89,132

InterPro domains:
  IPR043968 SGNH domain [PF19040] (28-82)

Radius of gyration: 18.75 Å; Cα contacts (8 Å, |Δi|>4): 54; chains: 1; bounding box: 33×32×64 Å

Organism: NCBI:txid546262